Protein AF-A0A967F485-F1 (afdb_monomer_lite)

Secondary structure (DSSP, 8-state):
--TT--HHHHHHHHHHHH-SS-HHHHHHHHHHHHHHHHGGG-HHHHHHHHHHHHHHHHH--PPP--S---

pLDDT: mean 92.68, std 6.73, range [56.94, 97.38]

Radius of gyration: 14.58 Å; chains: 1; bounding box: 34×27×46 Å

Sequence (70 aa):
GMGVRINTIMQTAFFALSGVLPRDEAIAAIKEAIEKTYGKRGEAVVQKNYAAVDQTVANLFRVEVMDAVT

Structure (mmCIF, N/CA/C/O backbone):
data_AF-A0A967F485-F1
#
_entry.id   AF-A0A967F485-F1
#
loop_
_atom_site.group_PDB
_atom_site.id
_atom_site.type_symbol
_atom_site.label_atom_id
_atom_site.label_alt_id
_atom_site.label_comp_id
_atom_site.label_asym_id
_atom_site.label_entity_id
_atom_site.label_seq_id
_atom_site.pdbx_PDB_ins_code
_atom_site.Cartn_x
_atom_site.Cartn_y
_atom_site.Cartn_z
_atom_site.occupancy
_atom_site.B_iso_or_equiv
_atom_site.auth_seq_id
_atom_site.auth_comp_id
_atom_site.auth_asym_id
_atom_site.auth_atom_id
_atom_site.pdbx_PDB_model_num
ATOM 1 N N . GLY A 1 1 ? -11.266 10.138 -3.982 1.00 68.19 1 GLY A N 1
ATOM 2 C CA . GLY A 1 1 ? -9.866 9.664 -3.933 1.00 68.19 1 GLY A CA 1
ATOM 3 C C . GLY A 1 1 ? -9.113 10.270 -2.758 1.00 68.19 1 GLY A C 1
ATOM 4 O O . GLY A 1 1 ? -9.732 10.956 -1.948 1.00 68.19 1 GLY A O 1
ATOM 5 N N . MET A 1 2 ? -7.803 10.019 -2.663 1.00 80.50 2 MET A N 1
ATOM 6 C CA . MET A 1 2 ? -6.928 10.501 -1.573 1.00 80.50 2 MET A CA 1
ATOM 7 C C . MET A 1 2 ? -6.295 11.888 -1.828 1.00 80.50 2 MET A C 1
ATOM 9 O O . MET A 1 2 ? -5.461 12.341 -1.044 1.00 80.50 2 MET A O 1
ATOM 13 N N . GLY A 1 3 ? -6.688 12.579 -2.905 1.00 88.50 3 GLY A N 1
ATOM 14 C CA . GLY A 1 3 ? -6.067 13.842 -3.314 1.00 88.50 3 GLY A CA 1
ATOM 15 C C . GLY A 1 3 ? -4.617 13.622 -3.751 1.00 88.50 3 GLY A C 1
ATOM 16 O O . GLY A 1 3 ? -4.341 12.683 -4.486 1.00 88.50 3 GLY A O 1
ATOM 17 N N . VAL A 1 4 ? -3.698 14.456 -3.261 1.00 90.94 4 VAL A N 1
ATOM 18 C CA . VAL A 1 4 ? -2.251 14.390 -3.562 1.00 90.94 4 VAL A CA 1
ATOM 19 C C . VAL A 1 4 ? -1.469 13.413 -2.671 1.00 90.94 4 VAL A C 1
ATOM 21 O O . VAL A 1 4 ? -0.243 13.366 -2.718 1.00 90.94 4 VAL A O 1
ATOM 24 N N . ARG A 1 5 ? -2.145 12.656 -1.798 1.00 89.88 5 ARG A N 1
ATOM 25 C CA . ARG A 1 5 ? -1.467 11.733 -0.878 1.00 89.88 5 ARG A CA 1
ATOM 26 C C . ARG A 1 5 ? -1.094 10.447 -1.604 1.00 89.88 5 ARG A C 1
ATOM 28 O O . ARG A 1 5 ? -1.975 9.704 -2.021 1.00 89.88 5 ARG A O 1
ATOM 35 N N . ILE A 1 6 ? 0.206 10.181 -1.693 1.00 94.56 6 ILE A N 1
ATOM 36 C CA . ILE A 1 6 ? 0.763 8.998 -2.370 1.00 94.56 6 ILE A CA 1
ATOM 37 C C . ILE A 1 6 ? 1.370 7.971 -1.410 1.00 94.56 6 ILE A C 1
ATOM 39 O O . ILE A 1 6 ? 1.800 6.909 -1.838 1.00 94.56 6 ILE A O 1
ATOM 43 N N . ASN A 1 7 ? 1.432 8.271 -0.113 1.00 92.81 7 ASN A N 1
ATOM 44 C CA . ASN A 1 7 ? 2.135 7.453 0.878 1.00 92.81 7 ASN A CA 1
ATOM 45 C C . ASN A 1 7 ? 1.661 5.989 0.907 1.00 92.81 7 ASN A C 1
ATOM 47 O O . ASN A 1 7 ? 2.488 5.091 0.806 1.00 92.81 7 ASN A O 1
ATOM 51 N N . THR A 1 8 ? 0.350 5.747 0.973 1.00 93.75 8 THR A N 1
ATOM 52 C CA . THR A 1 8 ? -0.224 4.391 0.984 1.00 93.75 8 THR A CA 1
ATOM 53 C C . THR A 1 8 ? 0.068 3.641 -0.318 1.00 93.75 8 THR A C 1
ATOM 55 O O . THR A 1 8 ? 0.358 2.447 -0.289 1.00 93.75 8 THR A O 1
ATOM 58 N N . ILE A 1 9 ? 0.060 4.349 -1.453 1.00 95.00 9 ILE A N 1
ATOM 59 C CA . ILE A 1 9 ? 0.386 3.789 -2.773 1.00 95.00 9 ILE A CA 1
ATOM 60 C C . ILE A 1 9 ? 1.859 3.360 -2.797 1.00 95.00 9 ILE A C 1
ATOM 62 O O . ILE A 1 9 ? 2.168 2.198 -3.048 1.00 95.00 9 ILE A O 1
ATOM 66 N N . MET A 1 10 ? 2.776 4.265 -2.447 1.00 96.50 10 MET A N 1
ATOM 67 C CA . MET A 1 10 ? 4.216 3.988 -2.472 1.00 96.50 10 MET A CA 1
ATOM 68 C C . MET A 1 10 ? 4.632 2.919 -1.457 1.00 96.50 10 MET A C 1
ATOM 70 O O . MET A 1 10 ? 5.473 2.081 -1.771 1.00 96.50 10 MET A O 1
ATOM 74 N N . GLN A 1 11 ? 4.027 2.898 -0.266 1.00 96.31 11 GLN A N 1
ATOM 75 C CA . GLN A 1 11 ? 4.274 1.853 0.731 1.00 96.31 11 GLN A CA 1
ATOM 76 C C . GLN A 1 11 ? 3.817 0.479 0.226 1.00 96.31 11 GLN A C 1
ATOM 78 O O . GLN A 1 11 ? 4.552 -0.497 0.359 1.00 96.31 11 GLN A O 1
ATOM 83 N N . THR A 1 12 ? 2.634 0.407 -0.392 1.00 96.44 12 THR A N 1
ATOM 84 C CA . THR A 1 12 ? 2.122 -0.838 -0.981 1.00 96.44 12 THR A CA 1
ATOM 85 C C . THR A 1 12 ? 3.039 -1.334 -2.094 1.00 96.44 12 THR A C 1
ATOM 87 O O . THR A 1 12 ? 3.406 -2.506 -2.101 1.00 96.44 12 THR A O 1
ATOM 90 N N . ALA A 1 13 ? 3.467 -0.443 -2.994 1.00 96.12 13 ALA A N 1
ATOM 91 C CA . ALA A 1 13 ? 4.399 -0.785 -4.064 1.00 96.12 13 ALA A CA 1
ATOM 92 C C . ALA A 1 13 ? 5.748 -1.279 -3.517 1.00 96.12 13 ALA A C 1
ATOM 94 O O . ALA A 1 13 ? 6.265 -2.287 -3.992 1.00 96.12 13 ALA A O 1
ATOM 95 N N . PHE A 1 14 ? 6.290 -0.621 -2.485 1.00 96.25 14 PHE A N 1
ATOM 96 C CA . PHE A 1 14 ? 7.5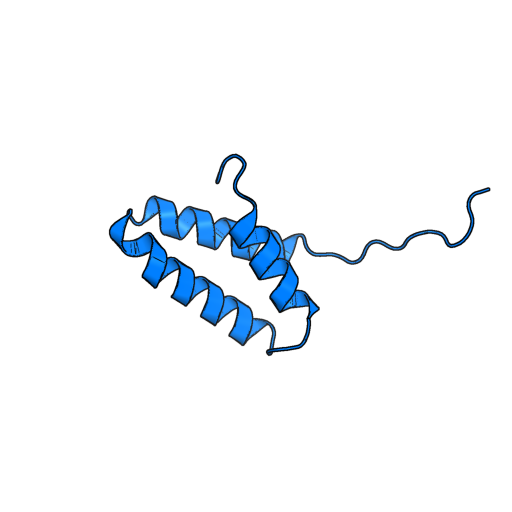40 -1.038 -1.850 1.00 96.25 14 PHE A CA 1
ATOM 97 C C . PHE A 1 14 ? 7.461 -2.474 -1.327 1.00 96.25 14 PHE A C 1
ATOM 99 O O . PHE A 1 14 ? 8.292 -3.297 -1.696 1.00 96.25 14 PHE A O 1
ATOM 106 N N . PHE A 1 15 ? 6.464 -2.803 -0.504 1.00 96.00 15 PHE A N 1
ATOM 107 C CA . PHE A 1 15 ? 6.363 -4.150 0.062 1.00 96.00 15 PHE A CA 1
ATOM 108 C C . PHE A 1 15 ? 5.971 -5.210 -0.970 1.00 96.00 15 PHE A C 1
ATOM 110 O O . PHE A 1 15 ? 6.401 -6.353 -0.853 1.00 96.00 15 PHE A O 1
ATOM 117 N N . ALA A 1 16 ? 5.209 -4.840 -2.003 1.00 93.19 16 ALA A N 1
ATOM 118 C CA . ALA A 1 16 ? 4.880 -5.753 -3.092 1.00 93.19 16 ALA A CA 1
ATOM 119 C C . ALA A 1 16 ? 6.106 -6.139 -3.943 1.00 93.19 16 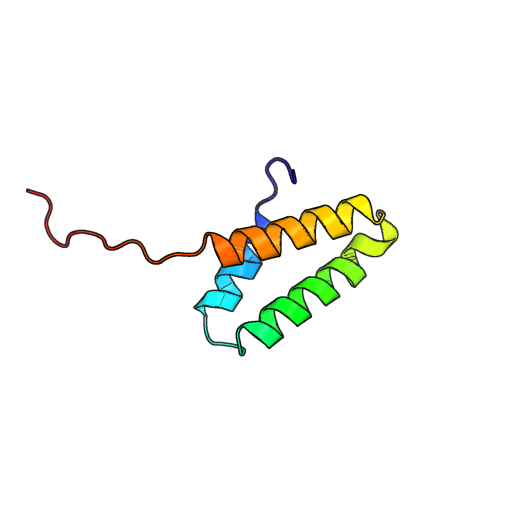ALA A C 1
ATOM 121 O O . ALA A 1 16 ? 6.093 -7.207 -4.551 1.00 93.19 16 ALA A O 1
ATOM 122 N N . LEU A 1 17 ? 7.141 -5.289 -3.999 1.00 93.50 17 LEU A N 1
ATOM 123 C CA . LEU A 1 17 ? 8.327 -5.490 -4.844 1.00 93.50 17 LEU A CA 1
ATOM 124 C C . LEU A 1 17 ? 9.591 -5.877 -4.071 1.00 93.50 17 LEU A C 1
ATOM 126 O O . LEU A 1 17 ? 10.467 -6.519 -4.641 1.00 93.50 17 LEU A O 1
ATOM 130 N N . SER A 1 18 ? 9.723 -5.474 -2.806 1.00 95.19 18 SER A N 1
ATOM 131 C CA . SER A 1 18 ? 10.981 -5.610 -2.058 1.00 95.19 18 SER A CA 1
ATOM 132 C C . SER A 1 18 ? 11.343 -7.053 -1.711 1.00 95.19 18 SER A C 1
ATOM 134 O O . SER A 1 18 ? 12.511 -7.336 -1.460 1.00 95.19 18 SER A O 1
ATOM 136 N N . GLY A 1 19 ? 10.358 -7.955 -1.656 1.00 91.44 19 GLY A N 1
ATOM 137 C CA . GLY A 1 19 ? 10.557 -9.346 -1.245 1.00 91.44 19 GLY A CA 1
ATOM 138 C C . GLY A 1 19 ? 10.890 -9.523 0.241 1.00 91.44 19 GLY A C 1
ATOM 139 O O . GLY A 1 19 ? 11.244 -10.624 0.650 1.00 91.44 19 GLY A O 1
ATOM 140 N N . VAL A 1 20 ? 10.777 -8.467 1.060 1.00 94.88 20 VAL A N 1
ATOM 141 C CA . VAL A 1 20 ? 11.083 -8.528 2.503 1.00 94.88 20 VAL A CA 1
ATOM 142 C C . VAL A 1 20 ? 10.064 -9.366 3.287 1.00 94.88 20 VAL A C 1
ATOM 144 O O . VAL A 1 20 ? 10.377 -9.879 4.355 1.00 94.88 20 VAL A O 1
ATOM 147 N N . LEU A 1 21 ? 8.847 -9.487 2.749 1.00 93.25 21 LEU A N 1
ATOM 148 C CA . LEU A 1 21 ? 7.720 -10.253 3.275 1.00 93.25 21 LEU A CA 1
ATOM 149 C C . LEU A 1 21 ? 6.964 -10.898 2.103 1.00 93.25 21 LEU A C 1
ATOM 151 O O . LEU A 1 21 ? 6.970 -10.336 0.999 1.00 93.25 21 LEU A O 1
ATOM 155 N N . PRO A 1 22 ? 6.264 -12.025 2.327 1.00 95.25 22 PRO A N 1
ATOM 156 C CA . PRO A 1 22 ? 5.295 -12.538 1.369 1.00 95.25 22 PRO A CA 1
ATOM 157 C C . PRO A 1 22 ? 4.253 -11.468 1.028 1.00 95.25 22 PRO A C 1
ATOM 159 O O . PRO A 1 22 ? 3.770 -10.746 1.90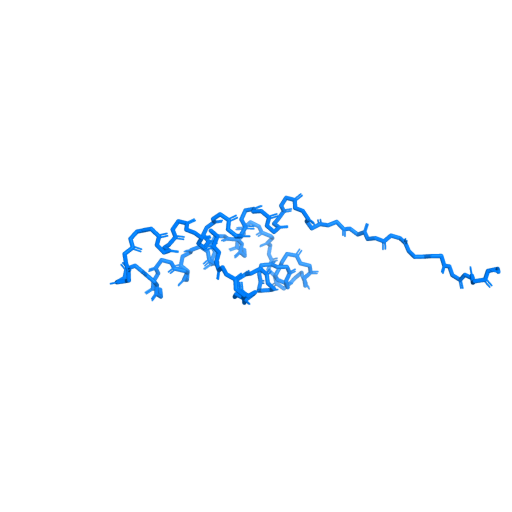3 1.00 95.25 22 PRO A O 1
ATOM 162 N N . ARG A 1 23 ? 3.895 -11.361 -0.255 1.00 91.00 23 ARG A N 1
ATOM 163 C CA . ARG A 1 23 ? 3.023 -10.288 -0.764 1.00 91.00 23 ARG A CA 1
ATOM 164 C C . ARG A 1 23 ? 1.689 -10.207 -0.019 1.00 91.00 23 ARG A C 1
ATOM 166 O O . ARG A 1 23 ? 1.259 -9.112 0.331 1.00 91.00 23 ARG A O 1
ATOM 173 N N . ASP A 1 24 ? 1.054 -11.346 0.234 1.00 92.94 24 ASP A N 1
ATOM 174 C CA . ASP A 1 24 ? -0.260 -11.389 0.879 1.00 92.94 24 ASP A CA 1
ATOM 175 C C . ASP A 1 24 ? -0.184 -10.962 2.352 1.00 92.94 24 ASP A C 1
ATOM 177 O O . ASP A 1 24 ? -1.020 -10.184 2.814 1.00 92.94 24 ASP A O 1
ATOM 181 N N . GLU A 1 25 ? 0.870 -11.379 3.063 1.00 95.69 25 GLU A N 1
ATOM 182 C CA . GLU A 1 25 ? 1.143 -10.946 4.440 1.00 95.69 25 GLU A CA 1
ATOM 183 C C . GLU A 1 25 ? 1.415 -9.442 4.508 1.00 95.69 25 GLU A C 1
ATOM 185 O O . GLU A 1 25 ? 0.878 -8.745 5.369 1.00 95.69 25 GLU A O 1
ATOM 190 N N . ALA A 1 26 ? 2.194 -8.915 3.561 1.00 94.69 26 ALA A N 1
ATOM 191 C CA . ALA A 1 26 ? 2.450 -7.486 3.462 1.00 94.69 26 ALA A CA 1
ATOM 192 C C . ALA A 1 26 ? 1.164 -6.678 3.228 1.00 94.69 26 ALA A C 1
ATOM 194 O O . ALA A 1 26 ? 0.941 -5.668 3.898 1.00 94.69 26 ALA A O 1
ATOM 195 N N . ILE A 1 27 ? 0.302 -7.110 2.302 1.00 94.50 27 ILE A N 1
ATOM 196 C CA . ILE A 1 27 ? -0.969 -6.427 2.017 1.00 94.50 27 ILE A CA 1
ATOM 197 C C . ILE A 1 27 ? -1.884 -6.458 3.248 1.00 94.50 27 ILE A C 1
ATOM 199 O O . ILE A 1 27 ? -2.470 -5.427 3.595 1.00 94.50 27 ILE A O 1
ATOM 203 N N . ALA A 1 28 ? -1.980 -7.602 3.928 1.00 96.19 28 ALA A N 1
ATOM 204 C CA . ALA A 1 28 ? -2.768 -7.738 5.150 1.00 96.19 28 ALA A CA 1
ATOM 205 C C . ALA A 1 28 ? -2.257 -6.803 6.259 1.00 96.19 28 ALA A C 1
ATOM 207 O O . ALA A 1 28 ? -3.035 -6.018 6.805 1.00 96.19 28 ALA A O 1
ATOM 208 N N . ALA A 1 29 ? -0.946 -6.798 6.518 1.00 96.38 29 ALA A N 1
ATOM 209 C CA . ALA A 1 29 ? -0.327 -5.941 7.529 1.00 96.38 29 ALA A CA 1
ATOM 210 C C . ALA A 1 29 ? -0.507 -4.442 7.225 1.00 96.38 29 ALA A C 1
ATOM 212 O O . ALA A 1 29 ? -0.744 -3.641 8.131 1.00 96.38 29 ALA A O 1
ATOM 213 N N . ILE A 1 30 ? -0.445 -4.040 5.949 1.00 96.06 30 ILE A N 1
ATOM 214 C CA . ILE A 1 30 ? -0.715 -2.654 5.538 1.00 96.06 30 ILE A CA 1
ATOM 215 C C . ILE A 1 30 ? -2.174 -2.277 5.832 1.00 96.06 30 ILE A C 1
ATOM 217 O O . ILE A 1 30 ? -2.424 -1.199 6.380 1.00 96.06 30 ILE A O 1
ATOM 221 N N . LYS A 1 31 ? -3.142 -3.145 5.506 1.00 96.31 31 LYS A N 1
ATOM 222 C CA . LYS A 1 31 ? -4.569 -2.893 5.783 1.00 96.31 31 LYS A CA 1
ATOM 223 C C . LYS A 1 31 ? -4.860 -2.818 7.286 1.00 96.31 31 LYS A C 1
ATOM 225 O O . LYS A 1 31 ? -5.577 -1.912 7.715 1.00 96.31 31 LYS A O 1
ATOM 230 N N . GLU A 1 32 ? -4.244 -3.676 8.091 1.00 97.38 32 GLU A N 1
ATOM 231 C CA . GLU A 1 32 ? -4.341 -3.604 9.555 1.00 97.38 32 GLU A CA 1
ATOM 232 C C . GLU A 1 32 ? -3.759 -2.281 10.091 1.00 97.38 32 GLU A C 1
ATOM 234 O O . GLU A 1 32 ? -4.392 -1.568 10.876 1.00 97.38 32 GLU A O 1
ATOM 239 N N . ALA A 1 33 ? -2.574 -1.887 9.615 1.00 96.12 33 ALA A N 1
ATOM 240 C CA . ALA A 1 33 ? -1.936 -0.637 10.021 1.00 96.12 33 ALA A CA 1
ATOM 241 C C . ALA A 1 33 ? -2.776 0.599 9.649 1.00 96.12 33 ALA A C 1
ATOM 243 O O . ALA A 1 33 ? -2.847 1.560 10.426 1.00 96.12 33 ALA A O 1
ATOM 244 N N . ILE A 1 34 ? -3.436 0.580 8.486 1.00 95.81 34 ILE A N 1
ATOM 245 C CA . ILE A 1 34 ? -4.373 1.625 8.052 1.00 95.81 34 ILE A CA 1
ATOM 246 C C . ILE A 1 34 ? -5.558 1.721 9.018 1.00 95.81 34 ILE A C 1
ATOM 248 O O . ILE A 1 34 ? -5.883 2.829 9.448 1.00 95.81 34 ILE A O 1
ATOM 252 N N . GLU A 1 35 ? -6.182 0.600 9.382 1.00 96.19 35 GLU A N 1
ATOM 253 C CA . GLU A 1 35 ? -7.313 0.581 10.317 1.00 96.19 35 GLU A CA 1
ATOM 254 C C . GLU A 1 35 ? -6.905 1.139 11.682 1.00 96.19 35 GLU A C 1
ATOM 256 O O . GLU A 1 35 ? -7.528 2.069 12.199 1.00 96.19 35 GLU A O 1
ATOM 261 N N . LYS A 1 36 ? -5.773 0.676 12.220 1.00 96.62 36 LYS A N 1
ATOM 262 C CA . LYS A 1 36 ? -5.234 1.155 13.498 1.00 96.62 36 LYS A CA 1
ATOM 263 C C . LYS A 1 36 ? -4.933 2.656 13.487 1.00 96.62 36 LYS A C 1
ATOM 265 O O . LYS A 1 36 ? -5.168 3.351 14.477 1.00 96.62 36 LYS A O 1
ATOM 270 N N . THR A 1 37 ? -4.413 3.169 12.373 1.00 94.12 37 THR A N 1
ATOM 271 C CA . THR A 1 37 ? -3.990 4.574 12.246 1.00 94.12 37 THR A CA 1
ATOM 272 C C . THR A 1 37 ? -5.164 5.514 11.973 1.00 94.12 37 THR A C 1
ATOM 274 O O . THR A 1 37 ? -5.203 6.638 12.487 1.00 94.12 37 THR A O 1
ATOM 277 N N . TYR A 1 38 ? -6.122 5.080 11.152 1.00 93.31 38 TYR A N 1
ATOM 278 C CA . TYR A 1 38 ? -7.175 5.936 10.606 1.00 93.31 38 TYR A CA 1
ATOM 279 C C . TYR A 1 38 ? -8.587 5.582 11.066 1.00 93.31 38 TYR A C 1
ATOM 281 O O . TYR A 1 38 ? -9.482 6.383 10.814 1.00 93.31 38 TYR A O 1
ATOM 289 N N . GLY A 1 39 ? -8.799 4.487 11.798 1.00 93.50 39 GLY A N 1
ATOM 290 C CA . GLY A 1 39 ? -10.120 4.082 12.291 1.00 93.50 39 GLY A CA 1
ATOM 291 C C . GLY A 1 39 ? -10.811 5.183 13.100 1.00 93.50 39 GLY A C 1
ATOM 292 O O . GLY A 1 39 ? -11.982 5.481 12.889 1.00 93.50 39 GLY A O 1
ATOM 293 N N . LYS A 1 40 ? -10.051 5.929 13.918 1.00 94.38 40 LYS A N 1
ATOM 294 C CA . LYS A 1 40 ? -10.569 7.099 14.661 1.00 94.38 40 LYS A CA 1
ATOM 295 C C . LYS A 1 40 ? -10.975 8.284 13.776 1.00 94.38 40 LYS A C 1
ATOM 297 O O . LYS A 1 40 ? -11.685 9.170 14.235 1.00 94.38 40 LYS A O 1
ATOM 302 N N . ARG A 1 41 ? -10.494 8.343 12.531 1.00 90.81 41 ARG A N 1
ATOM 303 C CA . ARG A 1 41 ? -10.808 9.403 11.555 1.00 90.81 41 ARG A CA 1
ATOM 304 C C . ARG A 1 41 ? -12.025 9.062 10.689 1.00 90.81 41 ARG A C 1
ATOM 306 O O . ARG A 1 41 ? -12.391 9.864 9.832 1.00 90.81 41 ARG A O 1
ATOM 313 N N . GLY A 1 42 ? -12.643 7.907 10.932 1.00 94.12 42 GLY A N 1
ATOM 314 C CA . GLY A 1 42 ? -13.871 7.460 10.294 1.00 94.12 42 GLY A CA 1
ATOM 315 C C . GLY A 1 42 ? -13.648 6.447 9.176 1.00 94.12 42 GLY A C 1
ATOM 316 O O . GLY A 1 42 ? -12.649 6.475 8.452 1.00 94.12 42 GLY A O 1
ATOM 317 N N . GLU A 1 43 ? -14.655 5.595 9.002 1.00 94.50 43 GLU A N 1
ATOM 318 C CA . GLU A 1 43 ? -14.654 4.468 8.067 1.00 94.50 43 GLU A CA 1
ATOM 319 C C . GLU A 1 43 ? -14.359 4.895 6.624 1.00 94.50 43 GLU A C 1
ATOM 321 O O . GLU A 1 43 ? -13.566 4.280 5.917 1.00 94.50 43 GLU A O 1
ATOM 326 N N . ALA A 1 44 ? -14.905 6.036 6.198 1.00 94.56 44 ALA A N 1
ATOM 327 C CA . ALA A 1 44 ? -14.680 6.558 4.853 1.00 94.56 44 ALA A CA 1
ATOM 328 C C . ALA A 1 44 ? -13.196 6.848 4.549 1.00 94.56 44 ALA A C 1
ATOM 330 O O . ALA A 1 44 ? -12.792 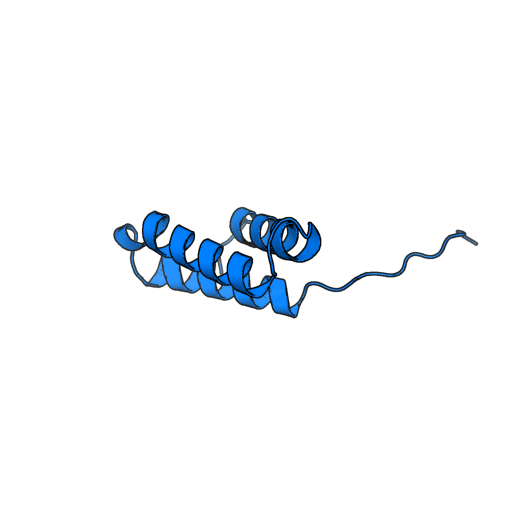6.820 3.385 1.00 94.56 44 ALA A O 1
ATOM 331 N N . VAL A 1 45 ? -12.374 7.156 5.561 1.00 93.31 45 VAL A N 1
ATOM 332 C CA . VAL A 1 45 ? -10.926 7.363 5.385 1.00 93.31 45 VAL A CA 1
ATOM 333 C C . VAL A 1 45 ? -10.202 6.023 5.276 1.00 93.31 45 VAL A C 1
ATOM 335 O O . VAL A 1 45 ? -9.325 5.889 4.421 1.00 93.31 45 VAL A O 1
ATOM 338 N N . VAL A 1 46 ? -10.586 5.035 6.086 1.00 95.56 46 VAL A N 1
ATOM 339 C CA . VAL A 1 46 ? -10.044 3.667 6.039 1.00 95.56 46 VAL A CA 1
ATOM 340 C C . VAL A 1 46 ? -10.309 3.048 4.667 1.00 95.56 46 VAL A C 1
ATOM 342 O O . VAL A 1 46 ? -9.366 2.685 3.965 1.00 95.56 46 VAL A O 1
ATOM 345 N N . GLN A 1 47 ? -11.562 3.081 4.209 1.00 96.12 47 GLN A N 1
ATOM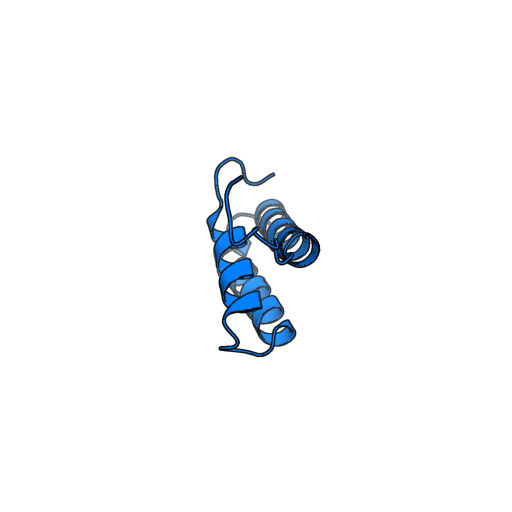 346 C CA . GLN A 1 47 ? -11.968 2.519 2.918 1.00 96.12 47 GLN A CA 1
ATOM 347 C C . GLN A 1 47 ? -11.263 3.182 1.727 1.00 96.12 47 GLN A C 1
ATOM 349 O O . GLN A 1 47 ? -10.866 2.509 0.778 1.00 96.12 47 GLN A O 1
ATOM 354 N N . LYS A 1 48 ? -11.017 4.499 1.781 1.00 95.38 48 LYS A N 1
ATOM 355 C CA . LYS A 1 48 ? -10.222 5.186 0.746 1.00 95.38 48 LYS A CA 1
ATOM 356 C C . LYS A 1 48 ? -8.780 4.684 0.686 1.00 95.38 48 LYS A C 1
ATOM 358 O O . LYS A 1 48 ? -8.225 4.602 -0.406 1.00 95.38 48 LYS A O 1
ATOM 363 N N . ASN A 1 49 ? -8.173 4.380 1.832 1.00 95.75 49 ASN A N 1
ATOM 364 C CA . ASN A 1 49 ? -6.819 3.834 1.876 1.00 95.75 49 ASN A CA 1
ATOM 365 C C . ASN A 1 49 ? -6.798 2.369 1.427 1.00 95.75 49 ASN A C 1
ATOM 367 O O . ASN A 1 49 ? -5.902 2.000 0.680 1.00 95.75 49 ASN A O 1
ATOM 371 N N . TYR A 1 50 ? -7.797 1.563 1.797 1.00 96.81 50 TYR A N 1
ATOM 372 C CA . TYR A 1 50 ? -7.929 0.186 1.304 1.00 96.81 50 TYR A CA 1
ATOM 373 C C . TYR A 1 50 ? -8.046 0.143 -0.214 1.00 96.81 50 TYR A C 1
ATOM 375 O O . TYR A 1 50 ? -7.275 -0.555 -0.866 1.00 96.81 50 TYR A O 1
ATOM 383 N N . ALA A 1 51 ? -8.910 0.986 -0.782 1.00 96.44 51 ALA A N 1
ATOM 384 C CA . ALA A 1 51 ? -9.028 1.120 -2.226 1.00 96.44 51 ALA A CA 1
ATOM 385 C C . ALA A 1 51 ? -7.696 1.528 -2.881 1.00 96.44 51 ALA A C 1
ATOM 387 O O . ALA A 1 51 ? -7.376 1.040 -3.959 1.00 96.44 51 ALA A O 1
ATOM 388 N N . ALA A 1 52 ? -6.898 2.389 -2.236 1.00 96.19 52 ALA A N 1
ATOM 389 C CA . ALA A 1 52 ? -5.579 2.757 -2.746 1.00 96.19 52 ALA A CA 1
ATOM 390 C C . ALA A 1 52 ? -4.590 1.578 -2.728 1.00 96.19 52 ALA A C 1
ATOM 392 O O . ALA A 1 52 ? -3.844 1.414 -3.693 1.00 96.19 52 ALA A O 1
ATOM 393 N N . VAL A 1 53 ? -4.598 0.744 -1.681 1.00 96.31 53 VAL A N 1
ATOM 394 C CA . VAL A 1 53 ? -3.796 -0.493 -1.615 1.00 96.31 53 VAL A CA 1
ATOM 395 C C . VAL A 1 53 ? -4.184 -1.425 -2.763 1.00 96.31 53 VAL A C 1
ATOM 397 O O . VAL A 1 53 ? -3.330 -1.809 -3.561 1.00 96.31 53 VAL A O 1
ATOM 400 N N . ASP A 1 54 ? -5.476 -1.719 -2.903 1.00 95.81 54 ASP A N 1
ATOM 401 C CA . ASP A 1 54 ? -5.980 -2.666 -3.903 1.00 95.81 54 ASP A CA 1
ATOM 402 C C . ASP A 1 54 ? -5.702 -2.183 -5.334 1.00 95.81 54 ASP A C 1
ATOM 404 O O . ASP A 1 54 ? -5.209 -2.939 -6.173 1.00 95.81 54 ASP A O 1
ATOM 408 N N . GLN A 1 55 ? -5.926 -0.892 -5.603 1.00 96.44 55 GLN A N 1
ATOM 409 C CA . GLN A 1 55 ? -5.610 -0.298 -6.902 1.00 96.44 55 GLN A CA 1
ATOM 410 C C . GLN A 1 55 ? -4.113 -0.295 -7.195 1.00 96.44 55 GLN A C 1
ATOM 412 O O . GLN A 1 55 ? -3.733 -0.499 -8.346 1.00 96.44 55 GLN A O 1
ATOM 417 N N . THR A 1 56 ? -3.262 -0.094 -6.187 1.00 95.69 56 THR A N 1
ATOM 418 C CA . THR A 1 56 ? -1.809 -0.172 -6.383 1.00 95.69 56 THR A CA 1
ATOM 419 C C . THR A 1 56 ? -1.425 -1.574 -6.826 1.00 95.69 56 THR A C 1
ATOM 421 O O . THR A 1 56 ? -0.786 -1.728 -7.855 1.00 95.69 56 THR A O 1
ATOM 424 N N . VAL A 1 57 ? -1.870 -2.603 -6.103 1.00 93.75 57 VAL A N 1
ATOM 425 C CA . VAL A 1 57 ? -1.572 -4.013 -6.403 1.00 93.75 57 VAL A CA 1
ATOM 426 C C . VAL A 1 57 ? -2.049 -4.402 -7.806 1.00 93.75 57 VAL A C 1
ATOM 428 O O . VAL A 1 57 ? -1.326 -5.113 -8.502 1.00 93.75 57 VAL A O 1
ATOM 431 N N . ALA A 1 58 ? -3.224 -3.923 -8.225 1.00 95.94 58 ALA A N 1
ATOM 432 C CA . ALA A 1 58 ? -3.795 -4.200 -9.543 1.00 95.94 58 ALA A CA 1
ATOM 433 C C . ALA A 1 58 ? -3.082 -3.473 -10.699 1.00 95.94 58 ALA A C 1
ATOM 435 O O . ALA A 1 58 ? -3.074 -3.976 -11.817 1.00 95.94 58 ALA A O 1
ATOM 436 N N . ASN A 1 59 ? -2.488 -2.302 -10.440 1.00 95.50 59 ASN A N 1
ATOM 437 C CA . ASN A 1 59 ? -1.838 -1.465 -11.457 1.00 95.50 59 ASN A CA 1
ATOM 438 C C . ASN A 1 59 ? -0.308 -1.431 -11.322 1.00 95.50 59 ASN A C 1
ATOM 440 O O . ASN A 1 59 ? 0.349 -0.599 -11.944 1.00 95.50 59 ASN A O 1
ATOM 444 N N . LEU A 1 60 ? 0.274 -2.317 -10.513 1.00 94.44 60 LEU A N 1
ATOM 445 C CA . LEU A 1 60 ? 1.717 -2.438 -10.373 1.00 94.44 60 LEU A CA 1
ATOM 446 C C . LEU A 1 60 ? 2.237 -3.449 -11.391 1.00 94.44 60 LEU A C 1
ATOM 448 O O . LEU A 1 60 ? 2.126 -4.659 -11.195 1.00 94.44 60 LEU A O 1
ATOM 452 N N . PHE A 1 61 ? 2.812 -2.943 -12.4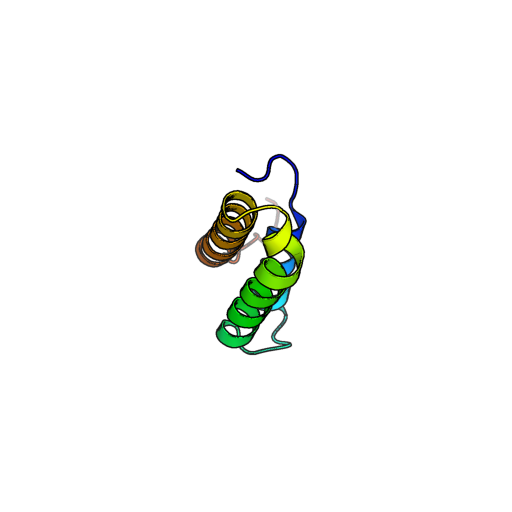77 1.00 94.44 61 PHE A N 1
ATOM 453 C CA . PHE A 1 61 ? 3.390 -3.755 -13.542 1.00 94.44 61 PHE A CA 1
ATOM 454 C C . PHE A 1 61 ? 4.806 -3.294 -13.876 1.00 94.44 61 PHE A C 1
ATOM 456 O O . PHE A 1 61 ? 5.155 -2.118 -13.761 1.00 94.44 61 PHE A O 1
ATOM 463 N N . ARG A 1 62 ? 5.636 -4.255 -14.287 1.00 93.38 62 ARG A N 1
ATOM 464 C CA . ARG A 1 62 ? 6.977 -3.979 -14.791 1.00 93.38 62 ARG A CA 1
ATOM 465 C C . ARG A 1 62 ? 6.854 -3.308 -16.154 1.00 93.38 62 ARG A C 1
ATOM 467 O O . ARG A 1 62 ? 6.187 -3.833 -17.039 1.00 93.38 62 ARG A O 1
ATOM 474 N N . VAL A 1 63 ? 7.520 -2.172 -16.312 1.00 93.31 63 VAL A N 1
ATOM 475 C CA . VAL A 1 63 ? 7.687 -1.520 -17.610 1.00 93.31 63 VAL A CA 1
ATOM 476 C C . VAL A 1 63 ? 9.039 -1.942 -18.168 1.00 93.31 63 VAL A C 1
ATOM 478 O O . VAL A 1 63 ? 10.062 -1.774 -17.503 1.00 93.31 63 VAL A O 1
ATOM 481 N N . GLU A 1 64 ? 9.040 -2.524 -19.363 1.00 92.56 64 GLU A N 1
ATOM 482 C CA . GLU A 1 64 ? 10.271 -2.797 -20.100 1.00 92.56 64 GLU A CA 1
ATOM 483 C C . GLU A 1 64 ? 10.748 -1.510 -20.770 1.00 92.56 64 GLU A C 1
ATOM 485 O O . GLU A 1 64 ? 9.979 -0.820 -21.440 1.00 92.56 64 GLU A O 1
ATOM 490 N N . VAL A 1 65 ? 12.013 -1.167 -20.549 1.00 91.00 65 VAL A N 1
ATOM 491 C CA . VAL A 1 65 ? 12.664 -0.010 -21.167 1.00 91.00 65 VAL A CA 1
ATOM 492 C C . VAL A 1 65 ? 13.658 -0.507 -22.208 1.00 91.00 65 VAL A C 1
ATOM 494 O O . VAL A 1 65 ? 14.303 -1.532 -22.005 1.00 91.00 65 VAL A O 1
ATOM 497 N N . MET A 1 66 ? 13.745 0.193 -23.340 1.00 88.62 66 MET A N 1
ATOM 498 C CA . MET A 1 66 ? 14.675 -0.154 -24.416 1.00 88.62 66 MET A CA 1
ATOM 499 C C . MET A 1 66 ? 16.100 0.239 -24.007 1.00 88.62 66 MET A C 1
ATOM 501 O O . MET A 1 66 ? 16.314 1.357 -23.543 1.00 88.62 66 MET A O 1
ATOM 505 N N . ASP A 1 67 ? 17.069 -0.654 -24.214 1.00 83.06 67 ASP A N 1
ATOM 506 C CA . ASP A 1 67 ? 18.474 -0.427 -23.830 1.00 83.06 67 ASP A CA 1
ATOM 507 C C . ASP A 1 67 ? 19.195 0.611 -24.710 1.00 83.06 67 ASP A C 1
ATOM 509 O O . ASP A 1 67 ? 20.245 1.129 -24.332 1.00 83.06 67 ASP A O 1
ATOM 513 N N . ALA A 1 68 ? 18.643 0.931 -25.885 1.00 76.50 68 ALA A N 1
ATOM 514 C CA . ALA A 1 68 ? 19.230 1.873 -26.829 1.00 76.50 68 ALA A CA 1
ATOM 515 C C . ALA A 1 68 ? 18.188 2.875 -27.336 1.00 76.50 68 ALA A C 1
ATOM 517 O O . ALA A 1 68 ? 17.107 2.500 -27.790 1.00 76.50 68 ALA A O 1
ATOM 518 N N . VAL A 1 69 ? 18.552 4.156 -27.282 1.00 74.75 69 VAL A N 1
ATOM 519 C CA . VAL A 1 69 ? 17.843 5.241 -27.963 1.00 74.75 69 VAL A CA 1
ATOM 520 C C . VAL A 1 69 ? 18.390 5.299 -29.390 1.00 74.75 69 VAL A C 1
ATOM 522 O O . VAL A 1 69 ? 19.556 5.646 -29.574 1.00 74.75 69 VAL A O 1
ATOM 525 N N . THR A 1 70 ? 17.586 4.902 -30.377 1.00 56.94 70 THR A N 1
ATOM 526 C CA . THR A 1 70 ? 17.828 5.223 -31.799 1.00 56.94 70 THR A CA 1
ATOM 527 C C . THR A 1 70 ? 17.465 6.662 -32.112 1.00 56.94 70 THR A C 1
ATOM 529 O O . THR A 1 70 ? 16.435 7.126 -31.573 1.00 56.94 70 THR A O 1
#

Foldseek 3Di:
DLPPDCPLLVQLLCLCPVVPDDNVVSLVVSLVVLCVVCVVVDPVSSVVSNVSSVVSVVPDDDDDDDPDDD